Protein AF-A0A3B0UE58-F1 (afdb_monomer_lite)

Organism: NCBI:txid652676

Secondary structure (DSSP, 8-state):
-------PPPHHHHHHHHHHHHHHHHHHHHHHT---TTSHHHHHHHHHHHHTTTTTTS-TTS-------

pLDDT: mean 74.44, std 14.35, range [41.81, 90.94]

Structure (mmCIF, N/CA/C/O backbone):
data_AF-A0A3B0UE58-F1
#
_entry.id   AF-A0A3B0UE58-F1
#
loop_
_atom_site.group_PDB
_atom_site.id
_atom_site.type_symbol
_atom_site.label_atom_id
_atom_site.label_alt_id
_atom_site.label_comp_id
_atom_site.label_asym_id
_atom_site.label_entity_id
_atom_site.label_seq_id
_atom_site.pdbx_PDB_ins_code
_atom_site.Cartn_x
_atom_site.Cartn_y
_atom_site.Cartn_z
_atom_site.occupancy
_atom_site.B_iso_or_equiv
_atom_site.auth_seq_id
_atom_site.auth_comp_id
_atom_site.auth_asym_id
_atom_site.auth_atom_id
_atom_site.pdbx_PDB_model_num
ATOM 1 N N . MET A 1 1 ? -2.083 -18.263 38.399 1.00 41.81 1 MET A N 1
ATOM 2 C CA . MET A 1 1 ? -1.938 -18.620 36.971 1.00 41.81 1 MET A CA 1
ATOM 3 C C . MET A 1 1 ? -2.245 -17.371 36.152 1.00 41.81 1 MET A C 1
ATOM 5 O O . MET A 1 1 ? -3.414 -17.074 35.940 1.00 41.81 1 MET A O 1
ATOM 9 N N . SER A 1 2 ? -1.240 -16.558 35.806 1.00 43.22 2 SER A N 1
ATOM 10 C CA . SER A 1 2 ? -1.483 -15.338 35.027 1.00 43.22 2 SER A CA 1
ATOM 11 C C . SER A 1 2 ? -1.838 -15.724 33.592 1.00 43.22 2 SER A C 1
ATOM 13 O O . SER A 1 2 ? -1.067 -16.369 32.886 1.00 43.22 2 SER A O 1
ATOM 15 N N . HIS A 1 3 ? -3.044 -15.370 33.160 1.00 50.06 3 HIS A N 1
ATOM 16 C CA . HIS A 1 3 ? -3.402 -15.419 31.750 1.00 50.06 3 HIS A CA 1
ATOM 17 C C . HIS A 1 3 ? -2.618 -14.316 31.045 1.00 50.06 3 HIS A C 1
ATOM 19 O O . HIS A 1 3 ? -3.020 -13.151 31.053 1.00 50.06 3 HIS A O 1
ATOM 25 N N . SER A 1 4 ? -1.465 -14.675 30.483 1.00 59.62 4 SER A N 1
ATOM 26 C CA . SER A 1 4 ? -0.757 -13.819 29.540 1.00 59.62 4 SER A CA 1
ATOM 27 C C . SER A 1 4 ? -1.696 -13.599 28.356 1.00 59.62 4 SER A C 1
ATOM 29 O O . SER A 1 4 ? -1.871 -14.481 27.516 1.00 59.62 4 SER A O 1
ATOM 31 N N . LYS A 1 5 ? -2.407 -12.465 28.344 1.00 61.50 5 LYS A N 1
ATOM 32 C CA . LYS A 1 5 ? -3.236 -12.069 27.207 1.00 61.50 5 LYS A CA 1
ATOM 33 C C . LYS A 1 5 ? -2.284 -11.918 26.029 1.00 61.50 5 LYS A C 1
ATOM 35 O O . LYS A 1 5 ? -1.529 -10.949 25.983 1.00 61.50 5 LYS A O 1
ATOM 40 N N . ILE A 1 6 ? -2.314 -12.869 25.099 1.00 63.59 6 ILE A N 1
ATOM 41 C CA . ILE A 1 6 ? -1.673 -12.733 23.792 1.00 63.59 6 ILE A CA 1
ATOM 42 C C . ILE A 1 6 ? -2.319 -11.503 23.152 1.00 63.59 6 ILE A C 1
ATOM 44 O O . ILE A 1 6 ? -3.446 -11.554 22.662 1.00 63.59 6 ILE A O 1
ATOM 48 N N . LYS A 1 7 ? -1.659 -10.349 23.272 1.00 68.69 7 LYS A N 1
ATOM 49 C CA . LYS A 1 7 ? -2.163 -9.088 22.744 1.00 68.69 7 LYS A CA 1
ATOM 50 C C . LYS A 1 7 ? -1.908 -9.140 21.242 1.00 68.69 7 LYS A C 1
ATOM 52 O O . LYS A 1 7 ? -0.771 -8.975 20.807 1.00 68.69 7 LYS A O 1
ATOM 57 N N . GLY A 1 8 ? -2.947 -9.473 20.475 1.00 73.06 8 GLY A N 1
ATOM 58 C CA . GLY A 1 8 ? -2.908 -9.415 19.015 1.00 73.06 8 GLY A CA 1
ATOM 59 C C . GLY A 1 8 ? -2.444 -8.037 18.535 1.00 73.06 8 GLY A C 1
ATOM 60 O O . GLY A 1 8 ? -2.505 -7.057 19.286 1.00 73.06 8 GLY A O 1
ATOM 61 N N . ARG A 1 9 ? -1.950 -7.964 17.294 1.00 78.44 9 ARG A N 1
ATOM 62 C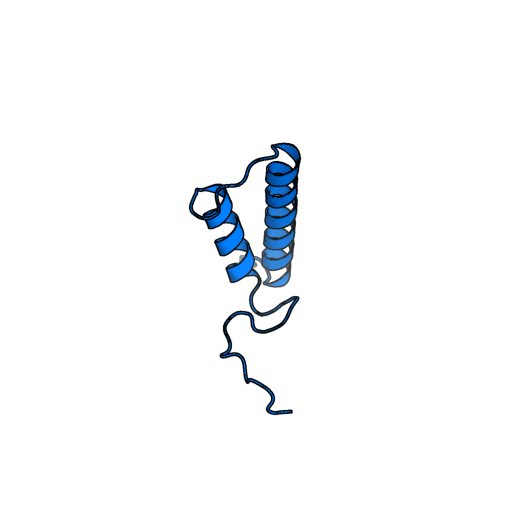 CA . ARG A 1 9 ? -1.558 -6.683 16.695 1.00 78.44 9 ARG A CA 1
ATOM 63 C C . ARG A 1 9 ? -2.751 -5.734 16.715 1.00 78.44 9 ARG A C 1
ATOM 65 O O . ARG A 1 9 ? -3.885 -6.145 16.48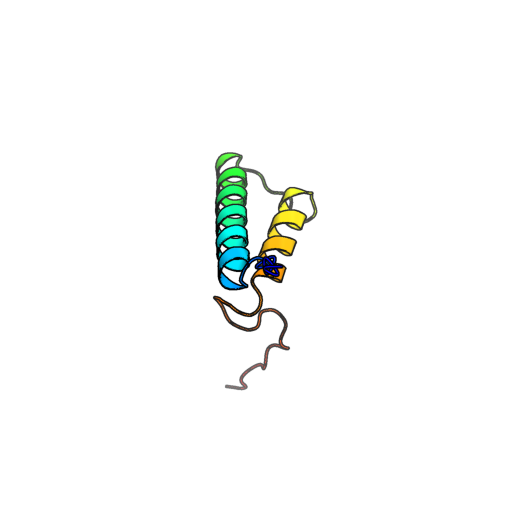6 1.00 78.44 9 ARG A O 1
ATOM 72 N N . THR A 1 10 ? -2.499 -4.472 17.042 1.00 83.94 10 THR A N 1
ATOM 73 C CA . THR A 1 10 ? -3.556 -3.463 16.971 1.00 83.94 10 THR A CA 1
ATOM 74 C C . THR A 1 10 ? -3.795 -3.084 15.514 1.00 83.94 10 THR A C 1
ATOM 76 O O . THR A 1 10 ? -2.868 -3.107 14.704 1.00 83.94 10 THR A O 1
ATOM 79 N N . ARG A 1 11 ? -5.017 -2.653 15.189 1.00 79.06 11 ARG A N 1
ATOM 80 C CA . ARG A 1 11 ? -5.355 -2.136 13.856 1.00 79.06 11 ARG A CA 1
ATOM 81 C C . ARG A 1 11 ? -4.359 -1.075 13.376 1.00 79.06 11 ARG A C 1
ATOM 83 O O . ARG A 1 11 ? -3.909 -1.134 12.241 1.00 79.06 11 ARG A O 1
ATOM 90 N N . ALA A 1 12 ? -3.952 -0.166 14.264 1.00 80.38 12 ALA A N 1
ATOM 91 C CA . ALA A 1 12 ? -2.954 0.859 13.969 1.00 80.38 12 ALA A CA 1
ATOM 92 C C . ALA A 1 12 ? -1.582 0.267 13.596 1.00 80.38 12 ALA A C 1
ATOM 94 O O . ALA A 1 12 ? -0.956 0.732 12.651 1.00 80.38 12 ALA A O 1
ATOM 95 N N . GLN A 1 13 ? -1.129 -0.786 14.288 1.00 82.00 13 GLN A N 1
ATOM 96 C CA . GLN A 1 13 ? 0.122 -1.478 13.950 1.00 82.00 13 GLN A CA 1
ATOM 97 C C . GLN A 1 13 ? 0.043 -2.170 12.585 1.00 82.00 13 GLN A C 1
ATOM 99 O O . GLN A 1 13 ? 1.021 -2.173 11.838 1.00 82.00 13 GLN A O 1
ATOM 104 N N . GLU A 1 14 ? -1.110 -2.749 12.251 1.00 81.94 14 GLU A N 1
ATOM 105 C CA . GLU A 1 14 ? -1.353 -3.362 10.942 1.00 81.94 14 GLU A CA 1
ATOM 106 C C . GLU A 1 14 ? -1.377 -2.311 9.828 1.00 81.94 14 GLU A C 1
ATOM 108 O O . GLU A 1 14 ? -0.729 -2.504 8.799 1.00 81.94 14 GLU A O 1
ATOM 113 N N . SER A 1 15 ? -2.030 -1.169 10.061 1.00 80.50 15 SER A N 1
ATOM 114 C CA . SER A 1 15 ? -2.056 -0.038 9.129 1.00 80.50 15 SER A CA 1
ATOM 115 C C . SER A 1 15 ? -0.658 0.542 8.893 1.00 80.50 15 SER A C 1
ATOM 117 O O . SER A 1 15 ? -0.255 0.703 7.745 1.00 80.50 15 SER A O 1
ATOM 119 N N . SER A 1 16 ? 0.129 0.800 9.945 1.00 84.12 16 SER A N 1
ATOM 120 C CA . SER A 1 16 ? 1.501 1.312 9.796 1.00 84.12 16 SER A CA 1
ATOM 121 C C . SER A 1 16 ? 2.391 0.362 8.990 1.00 84.12 16 SER A C 1
ATOM 123 O O . SER A 1 16 ? 3.123 0.805 8.107 1.00 84.12 16 SER A O 1
ATOM 125 N N . ASN A 1 17 ? 2.285 -0.947 9.237 1.00 85.56 17 ASN A N 1
ATOM 126 C CA . ASN A 1 17 ? 3.026 -1.962 8.485 1.00 85.56 17 ASN A CA 1
ATOM 127 C C . ASN A 1 17 ? 2.597 -1.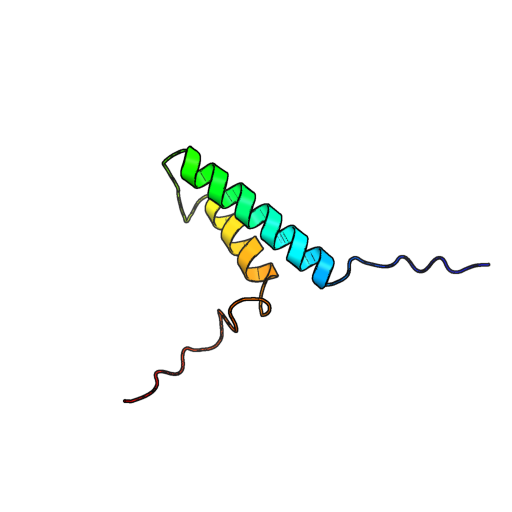997 7.007 1.00 85.56 17 ASN A C 1
ATOM 129 O O . ASN A 1 17 ? 3.437 -2.061 6.111 1.00 85.56 17 ASN A O 1
ATOM 133 N N . ALA A 1 18 ? 1.293 -1.896 6.737 1.00 84.38 18 ALA A N 1
ATOM 134 C CA . ALA A 1 18 ? 0.763 -1.844 5.378 1.00 84.38 18 ALA A CA 1
ATOM 135 C C . ALA A 1 18 ? 1.260 -0.610 4.602 1.00 84.38 18 ALA A C 1
ATOM 137 O O . ALA A 1 18 ? 1.665 -0.743 3.447 1.00 84.38 18 ALA A O 1
ATOM 138 N N . ILE A 1 19 ? 1.305 0.566 5.243 1.00 85.38 19 ILE A N 1
ATOM 139 C CA . ILE A 1 19 ? 1.849 1.804 4.651 1.00 85.38 19 ILE A CA 1
ATOM 140 C C . ILE A 1 19 ? 3.337 1.648 4.334 1.00 85.38 19 ILE A C 1
ATOM 142 O O . ILE A 1 19 ? 3.772 1.999 3.239 1.00 85.38 19 ILE A O 1
ATOM 146 N N . GLU A 1 20 ? 4.119 1.107 5.268 1.00 88.06 20 GLU A N 1
ATOM 147 C CA . GLU A 1 20 ? 5.558 0.908 5.084 1.00 88.06 20 GLU A CA 1
ATOM 148 C C . GLU A 1 20 ? 5.849 -0.033 3.906 1.00 88.06 20 GLU A C 1
ATOM 150 O O . GLU A 1 20 ? 6.641 0.292 3.016 1.00 88.06 20 GLU A O 1
ATOM 155 N N . ARG A 1 21 ? 5.144 -1.169 3.840 1.00 87.25 21 ARG A N 1
ATOM 156 C CA . ARG A 1 21 ? 5.250 -2.123 2.726 1.00 87.25 21 ARG A CA 1
ATOM 157 C C . ARG A 1 21 ? 4.870 -1.497 1.393 1.00 87.25 21 ARG A C 1
ATOM 159 O O . ARG A 1 21 ? 5.555 -1.725 0.391 1.00 87.25 21 ARG A O 1
ATOM 166 N N . LEU A 1 22 ? 3.801 -0.706 1.382 1.00 87.62 22 LEU A N 1
ATOM 167 C CA . LEU A 1 22 ? 3.335 0.004 0.201 1.00 87.62 22 LEU A CA 1
ATOM 168 C C . LEU A 1 22 ? 4.383 1.018 -0.272 1.00 87.62 22 LEU A C 1
ATOM 170 O O . LEU A 1 22 ? 4.766 0.984 -1.440 1.00 87.62 22 LEU A O 1
ATOM 174 N N . TYR A 1 23 ? 4.922 1.842 0.629 1.00 89.94 23 TYR A N 1
ATOM 175 C CA . TYR A 1 23 ? 5.970 2.815 0.316 1.00 89.94 23 TYR A CA 1
ATOM 176 C C . TYR A 1 23 ? 7.227 2.151 -0.258 1.00 89.94 23 TYR A C 1
ATOM 178 O O . TYR A 1 23 ? 7.729 2.562 -1.308 1.00 89.94 23 TYR A O 1
ATOM 186 N N . ILE A 1 24 ? 7.717 1.087 0.386 1.00 88.81 24 ILE A N 1
ATOM 187 C CA . ILE A 1 24 ? 8.892 0.344 -0.083 1.00 88.81 24 ILE A CA 1
ATOM 188 C C . ILE A 1 24 ? 8.628 -0.234 -1.476 1.00 88.81 24 ILE A C 1
ATOM 190 O O . ILE A 1 24 ? 9.469 -0.082 -2.365 1.00 88.81 24 ILE A O 1
ATOM 194 N N . SER A 1 25 ? 7.464 -0.850 -1.689 1.00 86.81 25 SER A N 1
ATOM 195 C CA . SER A 1 25 ? 7.091 -1.444 -2.978 1.00 86.81 25 SER A CA 1
ATOM 196 C C . SER A 1 25 ? 7.009 -0.391 -4.083 1.00 86.81 25 SER A C 1
ATOM 198 O O . SER A 1 25 ? 7.602 -0.574 -5.147 1.00 86.81 25 SER A O 1
ATOM 200 N N . MET A 1 26 ? 6.357 0.746 -3.821 1.00 89.19 26 MET A N 1
ATOM 201 C CA . MET A 1 26 ? 6.283 1.864 -4.766 1.00 89.19 26 MET A CA 1
ATOM 202 C C . MET A 1 26 ? 7.668 2.419 -5.099 1.00 89.19 26 MET A C 1
ATOM 204 O O . MET A 1 26 ? 7.975 2.631 -6.271 1.00 89.19 26 MET A O 1
ATOM 208 N N . ARG A 1 27 ? 8.542 2.583 -4.097 1.00 90.94 27 ARG A N 1
ATOM 209 C CA . ARG A 1 27 ? 9.925 3.026 -4.313 1.00 90.94 27 ARG A CA 1
ATOM 210 C C . ARG A 1 27 ? 10.701 2.050 -5.198 1.00 90.94 27 ARG A C 1
ATOM 212 O O . ARG A 1 27 ? 11.404 2.488 -6.102 1.00 90.94 27 ARG A O 1
ATOM 219 N N . HIS A 1 28 ? 10.551 0.742 -4.981 1.00 89.06 28 HIS A N 1
ATOM 220 C CA . HIS A 1 28 ? 11.207 -0.276 -5.808 1.00 89.06 28 HIS A CA 1
ATOM 221 C C . HIS A 1 28 ? 10.722 -0.243 -7.256 1.00 89.06 28 HIS A C 1
ATOM 223 O O . HIS A 1 28 ? 11.533 -0.350 -8.174 1.00 89.06 28 HIS A O 1
ATOM 229 N N . LEU A 1 29 ? 9.417 -0.087 -7.470 1.00 87.81 29 LEU A N 1
ATOM 230 C CA . LEU A 1 29 ? 8.846 0.027 -8.810 1.00 87.81 29 LEU A CA 1
ATOM 231 C C . LEU A 1 29 ? 9.333 1.285 -9.524 1.00 87.81 29 LEU A C 1
ATOM 233 O O . LEU A 1 29 ? 9.748 1.209 -10.678 1.00 87.81 29 LEU A O 1
ATOM 237 N N . PHE A 1 30 ? 9.356 2.413 -8.814 1.00 87.94 30 PHE A N 1
ATOM 238 C CA . PHE A 1 30 ? 9.867 3.671 -9.341 1.00 87.94 30 PHE A CA 1
ATOM 239 C C . PHE A 1 30 ? 11.343 3.558 -9.746 1.00 87.94 30 PHE A C 1
ATOM 241 O O . PHE A 1 30 ? 11.694 3.877 -10.878 1.00 87.94 30 PHE A O 1
ATOM 248 N N . SER A 1 31 ? 12.204 3.027 -8.869 1.00 90.44 31 SER A N 1
ATOM 249 C CA . SER A 1 31 ? 13.634 2.853 -9.163 1.00 90.44 31 SER A CA 1
ATOM 250 C C . SER A 1 31 ? 13.916 1.875 -10.307 1.00 90.44 31 SER A C 1
ATOM 252 O O . SER A 1 31 ? 14.940 2.004 -10.970 1.00 90.44 31 SER A O 1
ATOM 254 N N . ARG A 1 32 ? 13.034 0.897 -10.549 1.00 89.25 32 ARG A N 1
ATOM 255 C CA . ARG A 1 32 ? 13.175 -0.068 -11.653 1.00 89.25 32 ARG A CA 1
ATOM 256 C C . ARG A 1 32 ? 12.727 0.487 -13.007 1.00 89.25 32 ARG A C 1
ATOM 258 O O . ARG A 1 32 ? 13.054 -0.113 -14.024 1.00 89.25 32 ARG A O 1
ATOM 265 N N . GLY A 1 33 ? 11.958 1.577 -13.033 1.00 85.81 33 GLY A N 1
ATOM 266 C CA . GLY A 1 33 ? 11.479 2.216 -14.265 1.00 85.81 33 GLY A CA 1
ATOM 267 C C . GLY A 1 33 ? 10.413 1.432 -15.045 1.00 85.81 33 GLY A C 1
ATOM 268 O O . GLY A 1 33 ? 9.948 1.907 -16.076 1.00 85.81 33 GLY A O 1
ATOM 269 N N . PHE A 1 34 ? 9.995 0.255 -14.568 1.00 80.31 34 PHE A N 1
ATOM 270 C CA . PHE A 1 34 ? 8.945 -0.558 -15.181 1.00 80.31 34 PHE A CA 1
ATOM 271 C C . PHE A 1 34 ? 8.040 -1.190 -14.117 1.00 80.31 34 PHE A C 1
ATOM 273 O O . PHE A 1 34 ? 8.513 -1.740 -13.119 1.00 80.31 34 PHE A O 1
ATOM 280 N N . TYR A 1 35 ? 6.729 -1.149 -14.360 1.00 83.69 35 TYR A N 1
ATOM 281 C CA . TYR A 1 35 ? 5.688 -1.699 -13.494 1.00 83.69 35 TYR A CA 1
ATOM 282 C C . TYR A 1 35 ? 4.634 -2.426 -14.332 1.00 83.69 35 TYR A C 1
ATOM 284 O O . TYR A 1 35 ? 4.137 -1.886 -15.319 1.00 83.69 35 TYR A O 1
ATOM 292 N N . LYS A 1 36 ? 4.265 -3.643 -13.914 1.00 85.31 36 LYS A N 1
ATOM 293 C CA . LYS A 1 36 ? 3.160 -4.414 -14.494 1.00 85.31 36 LYS A CA 1
ATOM 294 C C . LYS A 1 36 ? 2.011 -4.491 -13.477 1.00 85.31 36 LYS A C 1
ATOM 296 O O . LYS A 1 36 ? 2.142 -5.246 -12.513 1.00 85.31 36 LYS A O 1
ATOM 301 N N . PRO A 1 37 ? 0.895 -3.769 -13.693 1.00 82.88 37 PRO A N 1
ATOM 302 C CA . PRO A 1 37 ? -0.230 -3.748 -12.757 1.00 82.88 37 PRO A CA 1
ATOM 303 C C . PRO A 1 37 ? -0.855 -5.114 -12.472 1.00 82.88 37 PRO A C 1
ATOM 305 O O . PRO A 1 37 ? -1.253 -5.380 -11.350 1.00 82.88 37 PRO A O 1
ATOM 308 N N . MET A 1 38 ? -0.896 -5.994 -13.473 1.00 88.88 38 MET A N 1
ATOM 309 C CA . MET A 1 38 ? -1.448 -7.352 -13.358 1.00 88.88 38 MET A CA 1
ATOM 310 C C . MET A 1 38 ? -0.345 -8.391 -13.112 1.00 88.88 38 MET A C 1
ATOM 312 O O . MET A 1 38 ? -0.321 -9.455 -13.728 1.00 88.88 38 MET A O 1
ATOM 316 N N . GLY A 1 39 ? 0.664 -8.025 -12.331 1.00 87.06 39 GLY A N 1
ATOM 317 C CA . GLY A 1 39 ? 1.740 -8.918 -11.918 1.00 87.06 39 GLY A CA 1
ATOM 318 C C . GLY A 1 39 ? 1.907 -8.893 -10.406 1.00 87.06 39 GLY A C 1
ATOM 319 O O . GLY A 1 39 ? 1.296 -8.077 -9.725 1.00 87.06 39 GLY A O 1
ATOM 320 N N . ILE A 1 40 ? 2.821 -9.722 -9.902 1.00 84.94 40 ILE A N 1
ATOM 321 C CA . ILE A 1 40 ? 3.049 -9.938 -8.462 1.00 84.94 40 ILE A CA 1
ATOM 322 C C . ILE A 1 40 ? 3.181 -8.618 -7.680 1.00 84.94 40 ILE A C 1
ATOM 324 O O . ILE A 1 40 ? 2.627 -8.471 -6.595 1.00 84.94 40 ILE A O 1
ATOM 328 N N . SER A 1 41 ? 3.893 -7.626 -8.226 1.00 80.81 41 SER A N 1
ATOM 329 C CA . SER A 1 41 ? 4.066 -6.327 -7.560 1.00 80.81 41 SER A CA 1
ATOM 330 C C . SER A 1 41 ? 2.798 -5.468 -7.537 1.00 80.81 41 SER A C 1
ATOM 332 O O . SER A 1 41 ? 2.626 -4.681 -6.610 1.00 80.81 41 SER A O 1
ATOM 334 N N . GLY A 1 42 ? 1.926 -5.597 -8.539 1.00 85.25 42 GLY A N 1
ATOM 335 C CA . GLY A 1 42 ? 0.630 -4.922 -8.568 1.00 85.25 42 GLY A CA 1
ATOM 336 C C . GLY A 1 42 ? -0.386 -5.580 -7.638 1.00 85.25 42 GLY A C 1
ATOM 337 O O . GLY A 1 42 ? -1.098 -4.875 -6.923 1.00 85.25 42 GLY A O 1
ATOM 338 N N . ASP A 1 43 ? -0.368 -6.912 -7.548 1.00 86.75 43 ASP A N 1
ATOM 339 C CA . ASP A 1 43 ? -1.193 -7.659 -6.593 1.00 86.75 43 ASP A CA 1
ATOM 340 C C . ASP A 1 43 ? -0.828 -7.290 -5.146 1.00 86.75 43 ASP A C 1
ATOM 342 O O . ASP A 1 43 ? -1.699 -6.905 -4.367 1.00 86.75 43 ASP A O 1
ATOM 346 N N . ALA A 1 44 ? 0.469 -7.263 -4.813 1.00 83.81 44 ALA A N 1
ATOM 347 C CA . ALA A 1 44 ? 0.948 -6.871 -3.483 1.00 83.81 44 ALA A CA 1
ATOM 348 C C . ALA A 1 44 ? 0.568 -5.424 -3.101 1.00 83.81 44 ALA A C 1
ATOM 350 O O . ALA A 1 44 ? 0.242 -5.128 -1.945 1.00 83.81 44 ALA A O 1
ATOM 351 N N . LEU A 1 45 ? 0.588 -4.508 -4.075 1.00 83.62 45 LEU A N 1
ATOM 352 C CA . LEU A 1 45 ? 0.124 -3.131 -3.893 1.00 83.62 45 LEU A CA 1
ATOM 353 C C . LEU A 1 45 ? -1.378 -3.078 -3.608 1.00 83.62 45 LEU A C 1
ATOM 355 O O . LEU A 1 45 ? -1.806 -2.395 -2.676 1.00 83.62 45 LEU A O 1
ATOM 359 N N . ARG A 1 46 ? -2.174 -3.818 -4.385 1.00 83.31 46 ARG A N 1
ATOM 360 C CA . ARG A 1 46 ? -3.629 -3.889 -4.231 1.00 83.31 46 ARG A CA 1
ATOM 361 C C . ARG A 1 46 ? -4.024 -4.466 -2.875 1.00 83.31 46 ARG A C 1
ATOM 363 O O . ARG A 1 46 ? -4.901 -3.909 -2.223 1.00 83.31 46 ARG A O 1
ATOM 370 N N . GLU A 1 47 ? -3.368 -5.532 -2.430 1.00 83.62 47 GLU A N 1
ATOM 371 C CA . GLU A 1 47 ? -3.594 -6.123 -1.106 1.00 83.62 47 GLU A CA 1
ATOM 372 C C . GLU A 1 47 ? -3.282 -5.132 0.018 1.00 83.62 47 GLU A C 1
ATOM 374 O O . GLU A 1 47 ? -4.091 -4.951 0.929 1.00 83.62 47 GLU A O 1
ATOM 379 N N . SER A 1 48 ? -2.150 -4.427 -0.081 1.00 81.88 48 SER A N 1
ATOM 380 C CA . SER A 1 48 ? -1.762 -3.406 0.900 1.00 81.88 48 SER A CA 1
ATOM 381 C C . SER A 1 48 ? -2.785 -2.265 0.962 1.00 81.88 48 SER A C 1
ATOM 383 O O . SER A 1 48 ? -3.148 -1.820 2.047 1.00 81.88 48 SER A O 1
ATOM 385 N N . LEU A 1 49 ? -3.310 -1.828 -0.187 1.00 79.88 49 LEU A N 1
ATOM 386 C CA . LEU A 1 49 ? -4.363 -0.809 -0.264 1.00 79.88 49 LEU A CA 1
ATOM 387 C C . LEU A 1 49 ? -5.702 -1.293 0.309 1.00 79.88 49 LEU A C 1
ATOM 389 O O . LEU A 1 49 ? -6.400 -0.526 0.970 1.00 79.88 49 LEU A O 1
ATOM 393 N N . LEU A 1 50 ? -6.067 -2.559 0.091 1.00 79.69 50 LEU A N 1
ATOM 394 C CA . LEU A 1 50 ? -7.279 -3.150 0.667 1.00 79.69 50 LEU A CA 1
ATOM 395 C C . LEU A 1 50 ? -7.191 -3.247 2.192 1.00 79.69 50 LEU A C 1
ATOM 397 O O . LEU A 1 50 ? -8.166 -2.932 2.874 1.00 79.69 50 LEU A O 1
ATOM 401 N N . LEU A 1 51 ? -6.019 -3.607 2.722 1.00 75.50 51 LEU A N 1
ATOM 402 C CA . LEU A 1 51 ? -5.747 -3.650 4.161 1.00 75.50 51 LEU A CA 1
ATOM 403 C C . LEU A 1 51 ? -5.856 -2.261 4.819 1.00 75.50 51 LEU A C 1
ATOM 405 O O . LEU A 1 51 ? -6.174 -2.151 6.005 1.00 75.50 51 LEU A O 1
ATOM 409 N N . LEU A 1 52 ? -5.637 -1.191 4.055 1.00 73.75 52 LEU A N 1
ATOM 410 C CA . LEU A 1 52 ? -5.744 0.193 4.521 1.00 73.75 52 LEU A CA 1
ATOM 411 C C . LEU A 1 52 ? -7.172 0.756 4.505 1.00 73.75 52 LEU A C 1
ATOM 413 O O . LEU A 1 52 ? -7.396 1.848 5.009 1.00 73.75 52 LEU A O 1
ATOM 417 N N . ARG A 1 53 ? -8.181 0.036 4.004 1.00 66.56 53 ARG A N 1
ATOM 418 C CA . ARG A 1 53 ? -9.570 0.525 4.058 1.00 66.56 53 ARG A CA 1
ATOM 419 C C . ARG A 1 53 ? -10.134 0.465 5.493 1.00 66.56 53 ARG A C 1
ATOM 421 O O . ARG A 1 53 ? -9.984 -0.575 6.139 1.00 66.56 53 ARG A O 1
ATOM 428 N N . PRO A 1 54 ? -10.822 1.509 6.005 1.00 61.53 54 PRO A N 1
ATOM 429 C CA . PRO A 1 54 ? -11.103 2.826 5.409 1.00 61.53 54 PRO A CA 1
ATOM 430 C C . PRO A 1 54 ? -10.120 3.944 5.830 1.00 61.53 54 PRO A C 1
ATOM 432 O O . PRO A 1 54 ? -10.341 5.115 5.532 1.00 61.53 54 PRO A O 1
ATOM 435 N N . GLU A 1 55 ? -9.044 3.634 6.542 1.00 60.06 55 GLU A N 1
ATOM 436 C CA . GLU A 1 55 ? -8.164 4.639 7.139 1.00 60.06 55 GLU A CA 1
ATOM 437 C C . GLU A 1 55 ? -6.982 4.941 6.215 1.00 60.06 55 GLU A C 1
ATOM 439 O O . GLU A 1 55 ? -6.020 4.184 6.250 1.00 60.06 55 GLU A O 1
ATOM 444 N N . ILE A 1 56 ? -7.116 5.970 5.351 1.00 54.34 56 ILE A N 1
ATOM 445 C CA . ILE A 1 56 ? -6.353 7.259 5.299 1.00 54.34 56 ILE A CA 1
ATOM 446 C C . ILE A 1 56 ? -6.938 8.201 4.207 1.00 54.34 56 ILE A C 1
ATOM 448 O O . ILE A 1 56 ? -6.782 9.413 4.300 1.00 54.34 56 ILE A O 1
ATOM 452 N N . TYR A 1 57 ? -7.634 7.669 3.188 1.00 44.38 57 TYR A N 1
ATOM 453 C CA . TYR A 1 57 ? -8.183 8.437 2.042 1.00 44.38 57 TYR A CA 1
ATOM 454 C C . TYR A 1 57 ? -9.713 8.341 1.874 1.00 44.38 57 TYR A C 1
ATOM 456 O O . TYR A 1 57 ? -10.253 8.787 0.865 1.00 44.38 57 TYR A O 1
ATOM 464 N N . GLY A 1 58 ? -10.420 7.766 2.849 1.00 54.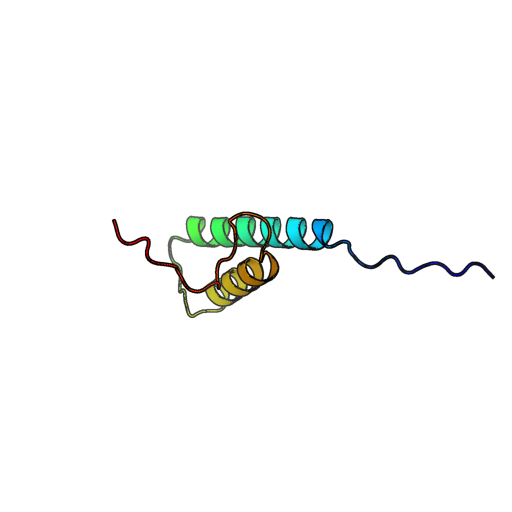16 58 GLY A N 1
ATOM 465 C CA . GLY A 1 58 ? -11.857 7.506 2.752 1.00 54.16 58 GLY A CA 1
ATOM 466 C C . GLY A 1 58 ? -12.195 6.160 2.100 1.00 54.16 58 GLY A C 1
ATOM 467 O O . GLY A 1 58 ? -11.359 5.260 1.961 1.00 54.16 58 GLY A O 1
ATOM 468 N N . SER A 1 59 ? -13.464 5.987 1.748 1.00 54.88 59 SER A N 1
ATOM 469 C CA . SER A 1 59 ? -14.053 4.742 1.256 1.00 54.88 59 SER A CA 1
ATOM 470 C C . SER A 1 59 ? -13.725 4.477 -0.223 1.00 54.88 59 SER A C 1
ATOM 472 O O . SER A 1 59 ? -14.466 4.824 -1.131 1.00 54.88 59 SER A O 1
ATOM 474 N N . ILE A 1 60 ? -12.621 3.771 -0.496 1.00 52.91 60 ILE A N 1
ATOM 475 C CA . ILE A 1 60 ? -12.209 3.432 -1.881 1.00 52.91 60 ILE A CA 1
ATOM 476 C C . ILE A 1 60 ? -13.198 2.503 -2.621 1.00 52.91 60 ILE A C 1
ATOM 478 O O . ILE A 1 60 ? -13.172 2.450 -3.847 1.00 52.91 60 ILE A O 1
ATOM 482 N N . ALA A 1 61 ? -14.064 1.767 -1.918 1.00 56.06 61 ALA A N 1
ATOM 483 C CA . ALA A 1 61 ? -15.080 0.928 -2.572 1.00 56.06 61 ALA A CA 1
ATO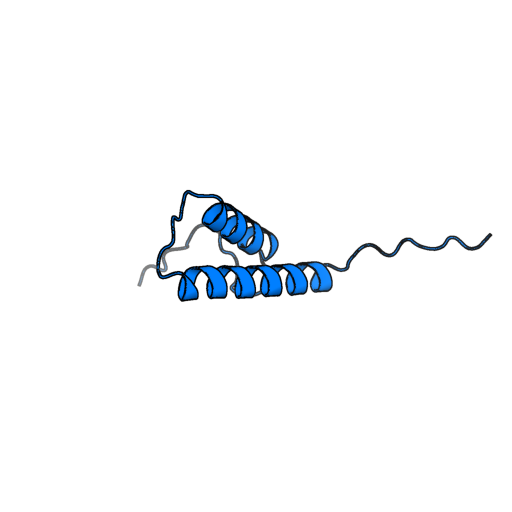M 484 C C . ALA A 1 61 ? -16.502 1.178 -2.072 1.00 56.06 61 ALA A C 1
ATOM 486 O O . ALA A 1 61 ? -17.295 0.245 -1.977 1.00 56.06 61 ALA A O 1
ATOM 487 N N . GLU A 1 62 ? -16.799 2.428 -1.732 1.00 57.75 62 GLU A N 1
ATOM 488 C CA . GLU A 1 62 ? -18.178 2.898 -1.828 1.00 57.75 62 GLU A CA 1
ATOM 489 C C . GLU A 1 62 ? -18.472 3.290 -3.279 1.0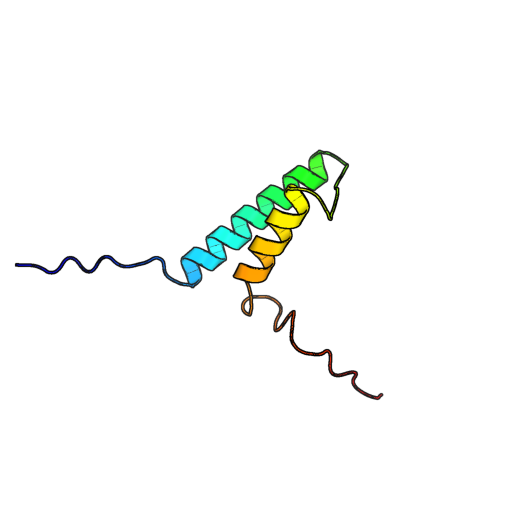0 57.75 62 GLU A C 1
ATOM 491 O O . GLU A 1 62 ? -17.580 3.704 -4.025 1.00 57.75 62 GLU A O 1
ATOM 496 N N . GLU A 1 63 ? -19.723 3.099 -3.692 1.00 56.97 63 GLU A N 1
ATOM 497 C CA . GLU A 1 63 ? -20.229 3.574 -4.976 1.00 56.97 63 GLU A CA 1
ATOM 498 C C . GLU A 1 63 ? -19.994 5.088 -5.052 1.00 56.97 63 GLU A C 1
ATOM 500 O O . GLU A 1 63 ? -20.407 5.830 -4.160 1.00 56.97 63 GLU A O 1
ATOM 505 N N . LYS A 1 64 ? -19.278 5.559 -6.082 1.00 57.72 64 LYS A N 1
ATOM 506 C CA . LYS A 1 64 ? -19.096 6.998 -6.297 1.00 57.72 64 LYS A CA 1
ATOM 507 C C . LYS A 1 64 ? -20.478 7.627 -6.468 1.00 57.72 64 LYS A C 1
ATOM 509 O O . LYS A 1 64 ? -21.108 7.434 -7.501 1.00 57.72 64 LYS A O 1
ATOM 514 N N . VAL A 1 65 ? -20.926 8.402 -5.487 1.00 59.84 65 VAL A N 1
ATOM 515 C CA . VAL A 1 65 ? -22.060 9.307 -5.678 1.00 59.84 65 VAL A CA 1
ATOM 516 C C . VAL A 1 65 ? -21.581 10.410 -6.620 1.00 59.84 65 VAL A C 1
ATOM 518 O O . VAL A 1 65 ? -20.767 11.250 -6.234 1.00 59.84 65 VAL A O 1
ATOM 521 N N . GLU A 1 66 ? -22.024 10.381 -7.877 1.00 60.41 66 GLU A N 1
ATOM 522 C CA . GLU A 1 66 ? -21.858 11.520 -8.778 1.00 60.41 66 GLU A CA 1
ATOM 523 C C . GLU A 1 66 ? -22.704 12.673 -8.234 1.00 60.41 66 GLU A C 1
ATOM 525 O O . GLU A 1 66 ? -23.934 12.630 -8.251 1.00 60.41 66 GLU A O 1
ATOM 530 N N . LEU A 1 67 ? -22.047 13.701 -7.696 1.00 58.03 67 LEU A N 1
ATOM 531 C CA . LEU A 1 67 ? -22.725 14.941 -7.346 1.00 58.03 67 LEU A CA 1
ATOM 532 C C . LEU A 1 67 ? -23.192 15.579 -8.656 1.00 58.03 67 LEU A C 1
ATOM 534 O O . LEU A 1 67 ? -22.373 16.041 -9.448 1.00 58.03 67 LEU A O 1
ATOM 538 N N . SER A 1 68 ? -24.502 15.555 -8.899 1.00 48.16 68 SER A N 1
ATOM 539 C CA . SER A 1 68 ? -25.108 16.331 -9.978 1.00 48.16 68 SER A CA 1
ATOM 540 C C . SER A 1 68 ? -24.873 17.809 -9.669 1.00 48.16 68 SER A C 1
ATOM 542 O O . SER A 1 68 ? -25.332 18.294 -8.633 1.00 48.16 68 SER A O 1
ATOM 544 N N . GLY A 1 69 ? -24.072 18.465 -10.509 1.00 55.22 69 GLY A N 1
ATOM 545 C CA . GLY A 1 69 ? -23.795 19.901 -10.434 1.00 55.22 69 GLY A CA 1
ATOM 546 C C . GLY A 1 69 ? -24.960 20.748 -10.914 1.00 55.22 69 GLY A C 1
ATOM 547 O O . GLY A 1 69 ? -25.731 20.254 -11.768 1.00 55.22 69 GLY A O 1
#

Sequence (69 aa):
MSHSKIKGRTRAQESSNAIERLYISMRHLFSRGFYKPMGISGDALRESLLLLRPEIYGSIAEEKVELSG

Radius of gyration: 17.11 Å; chains: 1; bounding box: 39×38×52 Å

Foldseek 3Di:
DDPPPPDPDDLVNQLVVLVVQLVVLVVVCVVVVDDDCPDPSVVSNVVSVVSCPPPDPHDPPDDPDDDDD